Protein AF-A0A958SVD5-F1 (afdb_monomer_lite)

pLDDT: mean 88.57, std 13.84, range [41.12, 97.44]

Radius of gyration: 11.56 Å; chains: 1; bounding box: 30×20×28 Å

Structure (mmCIF, N/CA/C/O backbone):
data_AF-A0A958SVD5-F1
#
_entry.id   AF-A0A958SVD5-F1
#
loop_
_atom_site.group_PDB
_atom_site.id
_atom_site.type_symbol
_atom_site.label_atom_id
_atom_site.label_alt_id
_atom_site.label_comp_id
_atom_site.label_asym_id
_atom_site.label_entity_id
_atom_site.label_seq_id
_atom_site.pdbx_PDB_ins_code
_atom_site.Cartn_x
_atom_site.Cartn_y
_atom_site.Cartn_z
_atom_site.occupancy
_atom_site.B_iso_or_equiv
_atom_site.auth_seq_id
_atom_site.auth_comp_id
_atom_site.auth_asym_id
_atom_site.auth_atom_id
_atom_site.pdbx_PDB_model_num
ATOM 1 N N . SER A 1 1 ? 11.457 -11.179 -4.626 1.00 62.59 1 SER A N 1
ATOM 2 C CA . SER A 1 1 ? 10.091 -10.867 -5.082 1.00 62.59 1 SER A CA 1
ATOM 3 C C . SER A 1 1 ? 9.382 -10.158 -3.949 1.00 62.59 1 SER A C 1
ATOM 5 O O . SER A 1 1 ? 9.487 -10.645 -2.828 1.00 62.59 1 SER A O 1
ATOM 7 N N . PHE A 1 2 ? 8.766 -9.000 -4.188 1.00 69.56 2 PHE A N 1
ATOM 8 C CA . PHE A 1 2 ? 7.959 -8.331 -3.162 1.00 69.56 2 PHE A CA 1
ATOM 9 C C . PHE A 1 2 ? 6.687 -9.165 -2.914 1.00 69.56 2 PHE A C 1
ATOM 11 O O . PHE A 1 2 ? 6.226 -9.821 -3.850 1.00 69.56 2 PHE A O 1
ATOM 18 N N . PRO A 1 3 ? 6.155 -9.233 -1.682 1.00 83.81 3 PRO A N 1
ATOM 19 C CA . PRO A 1 3 ? 5.126 -10.221 -1.347 1.00 83.81 3 PRO A CA 1
ATOM 20 C C . PRO A 1 3 ? 3.745 -9.937 -1.960 1.00 83.81 3 PRO A C 1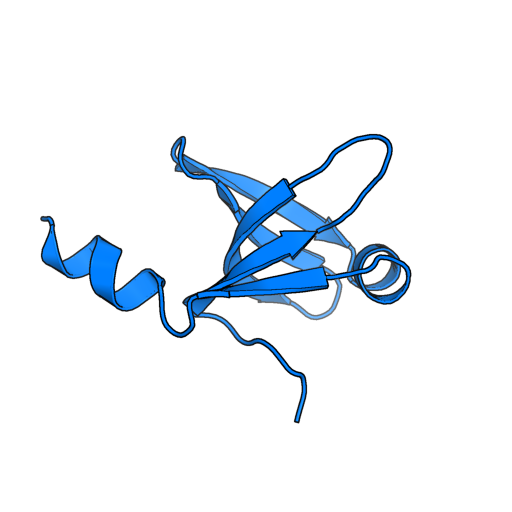
ATOM 22 O O . PRO A 1 3 ? 2.901 -10.827 -1.924 1.00 83.81 3 PRO A O 1
ATOM 25 N N . TYR A 1 4 ? 3.529 -8.746 -2.524 1.00 91.56 4 TYR A N 1
ATOM 26 C CA . TYR A 1 4 ? 2.286 -8.312 -3.165 1.00 91.56 4 TYR A CA 1
ATOM 27 C C . TYR A 1 4 ? 2.564 -7.511 -4.446 1.00 91.56 4 TYR A C 1
ATOM 29 O O . TYR A 1 4 ? 3.643 -6.927 -4.603 1.00 91.56 4 TYR A O 1
ATOM 37 N N . LYS A 1 5 ? 1.589 -7.492 -5.358 1.00 93.88 5 LYS A N 1
ATOM 38 C CA . LYS A 1 5 ? 1.634 -6.844 -6.680 1.00 93.88 5 LYS A CA 1
ATOM 39 C C . LYS A 1 5 ? 0.311 -6.133 -6.999 1.00 93.88 5 LYS A C 1
ATOM 41 O O . LYS A 1 5 ? -0.663 -6.255 -6.263 1.00 93.88 5 LYS A O 1
ATOM 46 N N . VAL A 1 6 ? 0.279 -5.407 -8.118 1.00 95.38 6 VAL A N 1
ATOM 47 C CA . VAL A 1 6 ? -0.977 -4.905 -8.706 1.00 95.38 6 VAL A CA 1
ATOM 48 C C . VAL A 1 6 ? -1.958 -6.066 -8.871 1.00 95.38 6 VAL A C 1
ATOM 50 O O . VAL A 1 6 ? -1.560 -7.133 -9.340 1.00 95.38 6 VAL A O 1
ATOM 53 N N . GLY A 1 7 ? -3.210 -5.854 -8.474 1.00 95.75 7 GLY A N 1
ATOM 54 C CA . GLY A 1 7 ? -4.241 -6.889 -8.444 1.00 95.75 7 GLY A CA 1
ATOM 55 C C . GLY A 1 7 ? -4.537 -7.441 -7.055 1.00 95.75 7 GLY A C 1
ATOM 56 O O . GLY A 1 7 ? -5.664 -7.854 -6.812 1.00 95.75 7 GLY A O 1
ATOM 57 N N . ASP A 1 8 ? -3.575 -7.417 -6.132 1.00 96.38 8 ASP A N 1
ATOM 58 C CA . ASP A 1 8 ? -3.754 -8.010 -4.805 1.00 96.38 8 ASP A CA 1
ATOM 59 C C . ASP A 1 8 ? -4.561 -7.097 -3.868 1.00 96.38 8 ASP A C 1
ATOM 61 O O . ASP A 1 8 ? -4.400 -5.870 -3.874 1.00 96.38 8 ASP A O 1
ATOM 65 N N . LYS A 1 9 ? -5.371 -7.705 -2.990 1.00 96.81 9 LYS A N 1
ATOM 66 C CA . LYS A 1 9 ? -5.989 -7.022 -1.847 1.00 96.81 9 LYS A CA 1
ATOM 67 C C . LYS A 1 9 ? -5.038 -7.073 -0.658 1.00 96.81 9 LYS A C 1
ATOM 69 O O . LYS A 1 9 ? -4.596 -8.145 -0.234 1.00 96.81 9 LYS A O 1
ATOM 74 N N . ILE A 1 10 ? -4.740 -5.914 -0.085 1.00 96.62 10 ILE A N 1
ATOM 75 C CA . ILE A 1 10 ? -3.856 -5.774 1.072 1.00 96.62 10 ILE A CA 1
ATOM 76 C C . ILE A 1 10 ? -4.542 -5.029 2.211 1.00 96.62 10 ILE A C 1
ATOM 78 O O . ILE A 1 10 ? -5.437 -4.213 2.002 1.00 96.62 10 ILE A O 1
ATOM 82 N N . LYS A 1 11 ? -4.053 -5.269 3.427 1.00 96.69 11 LYS A N 1
ATOM 83 C CA . LYS A 1 11 ? -4.389 -4.496 4.618 1.00 96.69 11 LYS A CA 1
ATOM 84 C C . LYS A 1 11 ? -3.140 -3.848 5.198 1.00 96.69 11 LYS A C 1
ATOM 8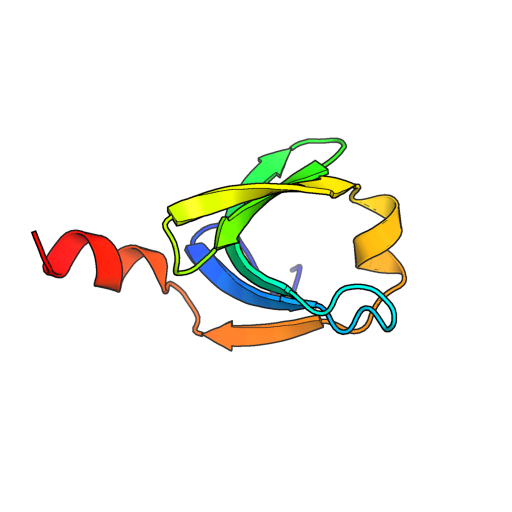6 O O . LYS A 1 11 ? -2.210 -4.545 5.605 1.00 96.69 11 LYS A O 1
ATOM 91 N N . ILE A 1 12 ? -3.129 -2.522 5.243 1.00 96.06 12 ILE A N 1
ATOM 92 C CA . ILE A 1 12 ? -2.066 -1.710 5.833 1.00 96.06 12 ILE A CA 1
ATOM 93 C C . ILE A 1 12 ? -2.451 -1.427 7.283 1.00 96.06 12 ILE A C 1
ATOM 95 O O . ILE A 1 12 ? -3.469 -0.786 7.557 1.00 96.06 12 ILE A O 1
ATOM 99 N N . HIS A 1 13 ? -1.625 -1.892 8.219 1.00 95.62 13 HIS A N 1
ATOM 100 C CA . HIS A 1 13 ? -1.834 -1.682 9.653 1.00 95.62 13 HIS A CA 1
ATOM 101 C C . HIS A 1 13 ? -1.253 -0.335 10.082 1.00 95.62 13 HIS A C 1
ATOM 103 O O . HIS A 1 13 ? -0.261 -0.263 10.812 1.00 95.62 13 HIS A O 1
ATOM 109 N N . ASP A 1 14 ? -1.856 0.746 9.592 1.00 93.12 14 ASP A N 1
ATOM 110 C CA . ASP A 1 14 ? -1.607 2.080 10.126 1.00 93.12 14 ASP A CA 1
ATOM 111 C C . ASP A 1 14 ? -2.483 2.320 11.360 1.00 93.12 14 ASP A C 1
ATOM 113 O O . ASP A 1 14 ? -3.677 2.030 11.357 1.00 93.12 14 ASP A O 1
ATOM 117 N N . LYS A 1 15 ? -1.880 2.841 12.429 1.00 90.19 15 LYS A N 1
ATOM 118 C CA . LYS A 1 15 ? -2.564 3.099 13.697 1.00 90.19 15 LYS A CA 1
ATOM 119 C C . LYS A 1 15 ? -3.623 4.189 13.547 1.00 90.19 15 LYS A C 1
ATOM 121 O O . LYS A 1 15 ? -4.678 4.089 14.166 1.00 90.19 15 LYS A O 1
ATOM 126 N N . ASP A 1 16 ? -3.319 5.213 12.754 1.00 89.31 16 ASP A N 1
ATOM 127 C CA . ASP A 1 16 ? -4.182 6.385 12.611 1.00 89.31 16 ASP A CA 1
ATOM 128 C C . ASP A 1 16 ? -5.227 6.178 11.511 1.00 89.31 16 ASP A C 1
ATOM 130 O O . ASP A 1 16 ? -6.335 6.705 11.592 1.00 89.31 16 ASP A O 1
ATOM 134 N N . PHE A 1 17 ? -4.885 5.387 10.490 1.00 88.06 17 PHE A N 1
ATOM 135 C CA . PHE A 1 17 ? -5.749 5.160 9.339 1.00 88.06 17 PHE A CA 1
ATOM 136 C C . PHE A 1 17 ? -5.555 3.751 8.753 1.00 88.06 17 PHE A C 1
ATOM 138 O O . PHE A 1 17 ? -4.839 3.587 7.762 1.00 88.06 17 PHE A O 1
ATOM 145 N N . PRO A 1 18 ? -6.138 2.708 9.369 1.00 92.94 18 PRO A N 1
ATOM 146 C CA . PRO A 1 18 ? -6.053 1.356 8.834 1.00 92.94 18 PRO A CA 1
ATOM 147 C C . PRO A 1 18 ? -6.760 1.292 7.477 1.00 92.94 18 PRO A C 1
ATOM 149 O O . PRO A 1 18 ? -7.912 1.702 7.351 1.00 92.94 18 PRO A O 1
ATOM 152 N N . ILE A 1 19 ? -6.071 0.760 6.469 1.00 95.00 19 ILE A N 1
ATOM 153 C CA . ILE A 1 19 ? -6.587 0.665 5.098 1.00 95.00 19 ILE A CA 1
ATOM 154 C C . ILE A 1 19 ? -6.682 -0.801 4.712 1.00 95.00 19 ILE A C 1
ATOM 156 O O . ILE A 1 19 ? -5.714 -1.539 4.875 1.00 95.00 19 ILE A O 1
ATOM 160 N N . GLU A 1 20 ? -7.811 -1.199 4.138 1.00 96.94 20 GLU A N 1
ATOM 161 C CA . GLU A 1 20 ? -7.933 -2.430 3.362 1.00 96.94 20 GLU A CA 1
ATOM 162 C C . GLU A 1 20 ? -8.357 -2.057 1.942 1.00 96.94 20 GLU A C 1
ATOM 164 O O . GLU A 1 20 ? -9.356 -1.365 1.751 1.00 96.94 20 GLU A O 1
ATOM 169 N N . ALA A 1 21 ? -7.537 -2.422 0.960 1.00 96.88 21 ALA A N 1
ATOM 170 C CA . ALA A 1 21 ? -7.664 -1.920 -0.400 1.00 96.88 21 ALA A CA 1
ATOM 171 C C . ALA A 1 21 ? -7.002 -2.851 -1.409 1.00 96.88 21 ALA A C 1
ATOM 173 O O . ALA A 1 21 ? -6.111 -3.632 -1.073 1.00 96.88 21 ALA A O 1
ATO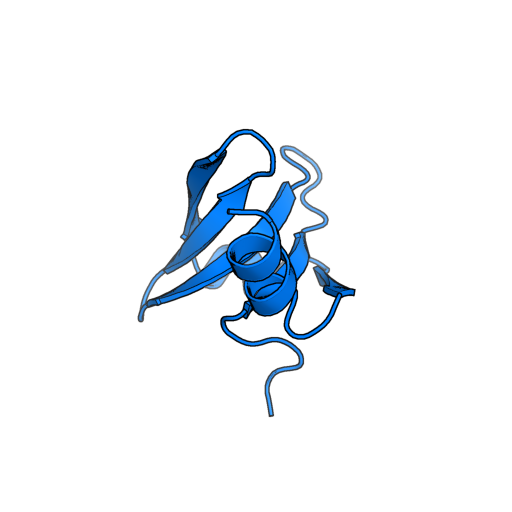M 174 N N . ILE A 1 22 ? -7.395 -2.700 -2.665 1.00 97.44 22 ILE A N 1
ATOM 175 C CA . ILE A 1 22 ? -6.760 -3.362 -3.797 1.00 97.44 22 ILE A CA 1
ATOM 176 C C . ILE A 1 22 ? -5.656 -2.469 -4.357 1.00 97.44 22 ILE A C 1
ATOM 178 O O . ILE A 1 22 ? -5.853 -1.264 -4.523 1.00 97.44 22 ILE A O 1
ATOM 182 N N . ILE A 1 23 ? -4.500 -3.053 -4.670 1.00 96.31 23 ILE A N 1
ATOM 183 C CA . ILE A 1 23 ? -3.418 -2.344 -5.358 1.00 96.31 23 ILE A CA 1
ATOM 184 C C . ILE A 1 23 ? -3.798 -2.198 -6.831 1.00 96.31 23 ILE A C 1
ATOM 186 O O . ILE A 1 23 ? -3.709 -3.150 -7.604 1.00 96.31 23 ILE A O 1
ATOM 190 N N . GLU A 1 24 ? -4.197 -0.993 -7.217 1.00 96.12 24 GLU A N 1
ATOM 191 C CA . GLU A 1 24 ? -4.557 -0.658 -8.595 1.00 96.12 24 GLU A CA 1
ATOM 192 C C . GLU A 1 24 ? -3.316 -0.308 -9.425 1.00 96.12 24 GLU A C 1
ATOM 194 O O . GLU A 1 24 ? -3.232 -0.661 -10.597 1.00 96.12 24 GLU A O 1
ATOM 199 N N . ASP A 1 25 ? -2.321 0.343 -8.811 1.00 95.81 25 ASP A N 1
ATOM 200 C CA . ASP A 1 25 ? -1.067 0.706 -9.476 1.00 95.81 25 ASP A CA 1
ATOM 201 C C . ASP A 1 25 ? 0.088 0.897 -8.481 1.00 95.81 25 ASP A C 1
ATOM 203 O O . ASP A 1 25 ? -0.106 1.289 -7.325 1.00 95.81 25 ASP A O 1
ATOM 207 N N . ILE A 1 26 ? 1.316 0.676 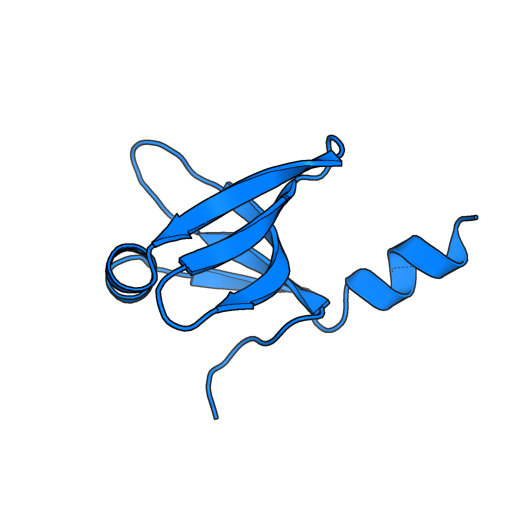-8.954 1.00 93.94 26 ILE A N 1
ATOM 208 C CA . ILE A 1 26 ? 2.559 0.903 -8.212 1.00 93.94 26 ILE A CA 1
ATOM 209 C C . ILE A 1 26 ? 3.393 1.914 -8.997 1.00 93.94 26 ILE A C 1
ATOM 211 O O . ILE A 1 26 ? 4.038 1.591 -9.996 1.00 93.94 26 ILE A O 1
ATOM 215 N N . ARG A 1 27 ? 3.410 3.165 -8.530 1.00 94.19 27 ARG A N 1
ATOM 216 C CA . ARG A 1 27 ? 4.233 4.233 -9.109 1.00 94.19 27 ARG A CA 1
ATOM 217 C C . ARG A 1 27 ? 5.538 4.387 -8.334 1.00 94.19 27 ARG A C 1
ATOM 219 O O . ARG A 1 27 ? 5.689 3.906 -7.212 1.00 94.19 27 ARG A O 1
ATOM 226 N N . ALA A 1 28 ? 6.479 5.134 -8.912 1.00 92.44 28 ALA A N 1
ATOM 227 C CA . ALA A 1 28 ? 7.802 5.356 -8.322 1.00 92.44 28 ALA A CA 1
ATOM 228 C C . ALA A 1 28 ? 7.757 5.924 -6.886 1.00 92.44 28 ALA A C 1
ATOM 230 O O . ALA A 1 28 ? 8.617 5.592 -6.072 1.00 92.44 28 ALA A O 1
ATOM 231 N N . PHE A 1 29 ? 6.743 6.735 -6.556 1.00 93.44 29 PHE A N 1
ATOM 232 C CA . PHE A 1 29 ? 6.661 7.442 -5.269 1.00 93.44 29 PHE A CA 1
ATOM 233 C C . PHE A 1 29 ? 5.409 7.136 -4.439 1.00 93.44 29 PHE A C 1
ATOM 235 O O . PHE A 1 29 ? 5.353 7.514 -3.269 1.00 93.44 29 PHE A O 1
ATOM 242 N N . GLN A 1 30 ? 4.418 6.452 -5.010 1.00 95.62 30 GLN A N 1
ATOM 243 C CA . GLN A 1 30 ? 3.156 6.165 -4.333 1.00 95.62 30 GLN A CA 1
ATOM 244 C C . GLN A 1 30 ? 2.475 4.922 -4.899 1.00 95.62 30 GLN A C 1
ATOM 246 O O . GLN A 1 30 ? 2.629 4.601 -6.080 1.00 95.62 30 GLN A O 1
ATOM 251 N N . LEU A 1 31 ? 1.657 4.293 -4.067 1.00 95.31 31 LEU A N 1
ATOM 252 C CA . LEU A 1 31 ? 0.673 3.307 -4.478 1.00 95.31 31 LEU A CA 1
ATOM 253 C C . LEU A 1 31 ? -0.659 3.977 -4.768 1.00 95.31 31 LEU A C 1
ATOM 255 O O . LEU A 1 31 ? -1.042 4.926 -4.082 1.00 95.31 31 LEU A O 1
ATOM 259 N N . HIS A 1 32 ? -1.367 3.453 -5.759 1.00 97.00 32 HIS A N 1
ATOM 260 C CA . HIS A 1 32 ? -2.775 3.740 -6.004 1.00 97.00 32 HIS A CA 1
ATOM 261 C C . HIS A 1 32 ? -3.589 2.571 -5.466 1.00 97.00 32 HIS A C 1
ATOM 263 O O . HIS A 1 32 ? -3.384 1.427 -5.871 1.00 97.00 32 HIS A O 1
ATOM 269 N N . LEU A 1 33 ? -4.458 2.863 -4.505 1.00 96.62 33 LEU A N 1
ATOM 270 C CA . LEU A 1 33 ? -5.219 1.888 -3.742 1.00 96.62 33 LEU A CA 1
ATOM 271 C C . LEU A 1 33 ? -6.711 2.136 -3.949 1.00 96.62 33 LEU A C 1
ATOM 273 O O . LEU A 1 33 ? -7.191 3.244 -3.700 1.00 96.62 33 LEU A O 1
ATOM 277 N N . ARG A 1 34 ? -7.441 1.107 -4.372 1.00 97.38 34 ARG A N 1
ATOM 278 C CA . ARG A 1 34 ? -8.895 1.155 -4.523 1.00 97.38 34 ARG A CA 1
ATOM 279 C C . ARG A 1 34 ? -9.566 0.609 -3.272 1.00 97.38 34 ARG A C 1
ATOM 281 O O . ARG A 1 34 ? -9.356 -0.551 -2.913 1.00 97.38 34 ARG A O 1
ATOM 288 N N . LEU A 1 35 ? -10.360 1.444 -2.614 1.00 95.81 35 LEU A N 1
ATOM 289 C CA . LEU A 1 35 ? -11.209 1.035 -1.497 1.00 95.81 35 LEU A CA 1
ATOM 290 C C . LEU A 1 35 ? -12.475 0.326 -2.001 1.00 95.81 35 LEU A C 1
ATOM 292 O O . LEU A 1 35 ? -12.889 0.510 -3.145 1.00 95.81 35 LEU A O 1
ATOM 296 N N . GLU A 1 36 ? -13.129 -0.442 -1.128 1.00 92.12 36 GLU A N 1
ATOM 297 C CA . GLU A 1 36 ? -14.380 -1.152 -1.457 1.00 92.12 36 GLU A CA 1
ATOM 298 C C . GLU A 1 36 ? -15.527 -0.208 -1.842 1.00 92.12 36 GLU A C 1
ATOM 300 O O . GLU A 1 36 ? -16.380 -0.562 -2.648 1.00 92.12 36 GLU A O 1
ATOM 305 N N . ASN A 1 37 ? -15.535 1.015 -1.306 1.00 93.44 37 ASN A N 1
ATOM 306 C CA . ASN A 1 37 ? -16.515 2.040 -1.668 1.00 93.44 37 ASN A CA 1
ATOM 307 C C . ASN A 1 37 ? -16.237 2.697 -3.036 1.00 93.44 37 ASN A C 1
ATOM 309 O O . ASN A 1 37 ? -16.974 3.593 -3.441 1.00 93.44 37 ASN A O 1
ATOM 313 N N . GLY A 1 38 ? -15.180 2.274 -3.734 1.00 93.06 38 GLY A N 1
ATOM 314 C CA . GLY A 1 38 ? -14.774 2.810 -5.026 1.00 93.06 38 GLY A CA 1
ATOM 315 C C . GLY A 1 38 ? -13.833 4.011 -4.949 1.00 93.06 38 GLY A C 1
ATOM 316 O O . GLY A 1 38 ? -13.381 4.463 -6.000 1.00 93.06 38 GLY A O 1
ATOM 317 N N . ASP A 1 39 ? -13.475 4.515 -3.767 1.00 95.75 39 ASP A N 1
ATOM 318 C CA . ASP A 1 39 ? -12.557 5.652 -3.649 1.00 95.75 39 ASP A CA 1
ATOM 319 C C . ASP A 1 39 ? -11.120 5.273 -4.030 1.00 95.75 39 ASP A C 1
ATOM 321 O O . ASP A 1 39 ? -10.632 4.180 -3.725 1.00 95.75 39 ASP A O 1
ATOM 325 N N . LEU A 1 40 ? -10.425 6.216 -4.674 1.00 96.69 40 LEU A N 1
ATOM 326 C CA . LEU A 1 40 ? -8.997 6.115 -4.962 1.00 96.69 40 LEU A CA 1
ATOM 327 C C . LEU A 1 40 ? -8.191 6.797 -3.856 1.00 96.69 40 LEU A C 1
ATOM 329 O O . LEU A 1 40 ? -8.264 8.014 -3.686 1.00 96.69 40 LEU A O 1
ATOM 333 N N . VAL A 1 41 ? -7.361 6.026 -3.162 1.00 95.62 41 VAL A N 1
ATOM 334 C CA . VAL A 1 41 ? -6.410 6.526 -2.167 1.00 95.62 41 VAL A CA 1
ATOM 335 C C . VAL A 1 41 ? -4.993 6.398 -2.707 1.00 95.62 41 VAL A C 1
ATOM 337 O O . VAL A 1 41 ? -4.598 5.360 -3.232 1.00 95.62 41 VAL A O 1
ATOM 340 N N . THR A 1 42 ? -4.193 7.450 -2.549 1.00 96.06 42 THR A N 1
ATOM 341 C CA . THR A 1 42 ? -2.762 7.405 -2.856 1.00 96.06 42 THR A CA 1
ATOM 342 C C . THR A 1 42 ? -1.946 7.279 -1.581 1.00 96.06 42 THR A C 1
ATOM 344 O O . THR A 1 42 ? -2.112 8.092 -0.671 1.00 96.06 42 THR A O 1
ATOM 347 N N . TYR A 1 43 ? -1.038 6.306 -1.518 1.00 94.81 43 TYR A N 1
ATOM 348 C CA . TYR A 1 43 ? -0.227 6.055 -0.326 1.00 94.81 43 TYR A CA 1
ATOM 349 C C . TYR A 1 43 ? 1.274 6.147 -0.651 1.00 94.81 43 TYR A C 1
ATOM 351 O O . TYR A 1 43 ? 1.754 5.380 -1.486 1.00 94.81 43 TYR A O 1
ATOM 359 N N . PRO A 1 44 ? 2.045 7.060 -0.032 1.00 95.06 44 PRO A N 1
ATOM 360 C CA . PRO A 1 44 ? 3.481 7.189 -0.281 1.00 95.06 44 PRO A CA 1
ATOM 361 C C . PRO A 1 44 ? 4.265 5.901 0.012 1.00 95.06 44 PRO A C 1
ATOM 363 O O . PRO A 1 44 ? 4.101 5.282 1.067 1.00 95.06 44 PRO A O 1
ATOM 366 N N . ASN A 1 45 ? 5.180 5.525 -0.887 1.00 89.62 45 ASN A N 1
ATOM 367 C CA . ASN A 1 45 ? 5.934 4.266 -0.775 1.00 89.62 45 ASN A CA 1
ATOM 368 C C . ASN A 1 45 ? 6.762 4.187 0.521 1.00 89.62 45 ASN A C 1
ATOM 370 O O . ASN A 1 45 ? 6.855 3.131 1.144 1.00 89.62 45 ASN A O 1
ATOM 374 N N . ASN A 1 46 ? 7.344 5.309 0.959 1.00 90.88 46 ASN A N 1
ATOM 375 C CA . ASN A 1 46 ? 8.160 5.370 2.174 1.00 90.88 46 ASN A CA 1
ATOM 376 C C . ASN A 1 46 ? 7.361 5.062 3.448 1.00 90.88 46 ASN A C 1
ATOM 378 O O . ASN A 1 46 ? 7.934 4.524 4.394 1.00 90.88 46 ASN A O 1
ATOM 382 N N . LEU A 1 47 ? 6.070 5.402 3.486 1.00 91.25 47 LEU A N 1
ATOM 383 C CA . LEU A 1 47 ? 5.208 5.106 4.625 1.00 91.25 47 LEU A CA 1
ATOM 384 C C . LEU A 1 47 ? 4.869 3.618 4.664 1.00 91.25 47 LEU A C 1
ATOM 386 O O . LEU A 1 47 ? 4.966 3.007 5.721 1.00 91.25 47 LEU A O 1
ATOM 390 N N . ILE A 1 48 ? 4.560 3.008 3.516 1.00 89.25 48 ILE A N 1
ATOM 391 C CA . ILE A 1 48 ? 4.149 1.599 3.473 1.00 89.25 48 ILE A CA 1
ATOM 392 C C . ILE A 1 48 ? 5.262 0.654 3.927 1.00 89.25 48 ILE A C 1
ATOM 394 O O . ILE A 1 48 ? 5.006 -0.315 4.634 1.00 89.25 48 ILE A O 1
ATOM 398 N N . LEU A 1 49 ? 6.514 0.979 3.591 1.00 86.56 49 LEU A N 1
ATOM 399 C CA . LEU A 1 49 ? 7.688 0.195 3.980 1.00 86.56 49 LEU A CA 1
ATOM 400 C C . LEU A 1 49 ? 7.939 0.197 5.495 1.00 86.56 49 LEU A C 1
ATOM 402 O O . LEU A 1 49 ? 8.680 -0.646 5.993 1.00 86.56 49 LEU A O 1
ATOM 406 N N . GLN A 1 50 ? 7.338 1.140 6.223 1.00 91.00 50 GLN A N 1
ATOM 407 C CA . GLN A 1 50 ? 7.465 1.281 7.674 1.00 91.00 50 GLN A CA 1
ATOM 408 C C . GLN A 1 50 ? 6.259 0.711 8.435 1.00 91.00 50 GLN A C 1
ATOM 410 O O . GLN A 1 50 ? 6.231 0.771 9.665 1.00 91.00 50 GLN A O 1
ATOM 415 N N . LYS A 1 51 ? 5.252 0.180 7.732 1.00 92.81 51 LYS A N 1
ATOM 416 C CA . LYS A 1 51 ? 4.019 -0.342 8.330 1.00 92.81 51 LYS A CA 1
ATOM 417 C C . LYS A 1 51 ? 3.915 -1.849 8.079 1.00 92.81 51 LYS A C 1
ATOM 419 O O . LYS A 1 51 ? 4.292 -2.316 7.004 1.00 92.81 51 LYS A O 1
ATOM 424 N N . PRO A 1 52 ? 3.388 -2.639 9.030 1.00 94.25 52 PRO A N 1
ATOM 425 C CA . PRO A 1 52 ? 3.017 -4.017 8.743 1.00 94.25 52 PRO A CA 1
ATOM 426 C C . PRO A 1 52 ? 1.932 -4.051 7.661 1.00 94.25 52 PRO A C 1
ATOM 428 O O . PRO A 1 52 ? 0.975 -3.274 7.708 1.00 94.25 52 PRO A O 1
ATOM 431 N N . VAL A 1 53 ? 2.062 -4.978 6.713 1.00 94.81 53 VAL A N 1
ATOM 432 C CA . VAL A 1 53 ? 1.086 -5.193 5.639 1.00 94.81 53 VAL A CA 1
ATOM 433 C C . VAL A 1 53 ? 0.692 -6.664 5.616 1.00 94.81 53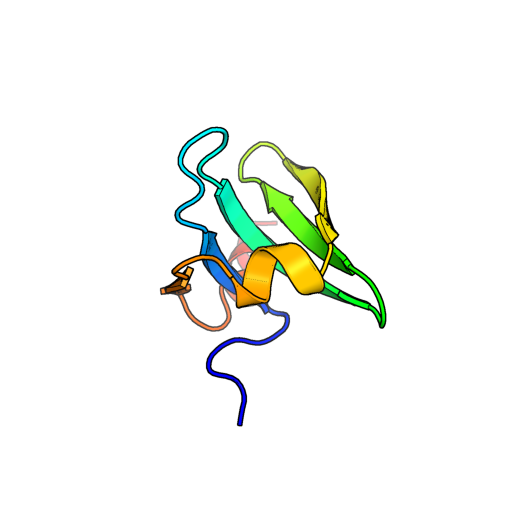 VAL A C 1
ATOM 435 O O . VAL A 1 53 ? 1.552 -7.544 5.607 1.00 94.81 53 VAL A O 1
ATOM 438 N N . THR A 1 54 ? -0.609 -6.930 5.594 1.00 96.00 54 THR A N 1
ATOM 439 C CA . THR A 1 54 ? -1.161 -8.265 5.356 1.00 96.00 54 THR A CA 1
ATOM 440 C C . THR A 1 54 ? -1.579 -8.370 3.896 1.00 96.00 54 THR A C 1
ATOM 442 O O . THR A 1 54 ? -2.325 -7.523 3.412 1.00 96.00 54 THR A O 1
ATOM 445 N N . LEU A 1 55 ? -1.127 -9.416 3.203 1.00 95.88 55 LEU A N 1
ATOM 446 C CA . LEU A 1 55 ? -1.738 -9.849 1.948 1.00 95.88 55 LEU A CA 1
ATOM 447 C C . LEU A 1 55 ? -3.047 -10.561 2.300 1.00 95.88 55 LEU A C 1
ATOM 449 O O . LEU A 1 55 ? -3.009 -11.603 2.953 1.00 95.88 55 LEU A O 1
ATOM 453 N N . VAL A 1 56 ? -4.177 -9.961 1.937 1.00 96.31 56 VAL A N 1
ATOM 454 C CA . VAL A 1 56 ? -5.515 -10.488 2.242 1.00 96.31 56 VAL A CA 1
ATOM 455 C C . VAL A 1 56 ? -5.924 -11.494 1.175 1.00 96.31 56 VAL A C 1
ATOM 457 O O . VAL A 1 56 ? -6.346 -12.598 1.504 1.00 96.31 56 VAL A O 1
ATOM 460 N N . GLU A 1 57 ? -5.730 -11.134 -0.093 1.00 95.25 57 GLU A N 1
ATOM 461 C CA . GLU A 1 57 ? -6.144 -11.935 -1.240 1.00 95.25 57 GLU A CA 1
ATOM 462 C C . GLU A 1 57 ? -5.226 -11.669 -2.433 1.00 95.25 57 GLU A C 1
ATOM 464 O O . GLU A 1 57 ? -4.838 -10.525 -2.688 1.00 95.25 57 GLU A O 1
ATOM 469 N N . LYS A 1 58 ? -4.852 -12.735 -3.144 1.00 94.25 58 LYS A N 1
ATOM 470 C CA . LYS A 1 58 ? -4.077 -12.626 -4.381 1.00 94.25 58 LYS A CA 1
ATOM 471 C C . LYS A 1 58 ? -5.010 -12.442 -5.562 1.00 94.25 58 LYS A C 1
ATOM 473 O O . LYS A 1 58 ? -6.033 -13.108 -5.606 1.00 94.25 58 LYS A O 1
ATOM 478 N N . ASP A 1 59 ? -4.606 -11.605 -6.513 1.00 91.44 59 ASP A N 1
ATOM 479 C CA . ASP A 1 59 ? -5.307 -11.436 -7.794 1.00 91.44 59 ASP A CA 1
ATOM 480 C C . ASP A 1 59 ? -6.794 -11.008 -7.653 1.00 91.44 59 ASP A C 1
ATOM 482 O O . ASP A 1 59 ? -7.606 -11.228 -8.545 1.00 91.44 59 ASP A O 1
ATOM 486 N N . ALA A 1 60 ? -7.139 -10.306 -6.566 1.00 89.00 60 ALA A N 1
ATOM 487 C CA . ALA A 1 60 ? -8.493 -9.840 -6.228 1.00 89.00 60 ALA A CA 1
ATOM 488 C C . ALA A 1 60 ? -9.166 -8.938 -7.291 1.00 89.00 60 ALA A C 1
ATOM 490 O O . AL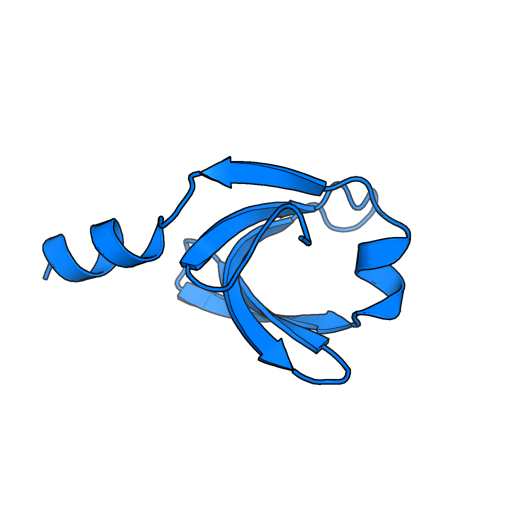A A 1 60 ? -10.385 -8.777 -7.293 1.00 89.00 60 ALA A O 1
ATOM 491 N N . ILE A 1 61 ? -8.399 -8.321 -8.202 1.00 76.25 61 ILE A N 1
ATOM 492 C CA . ILE A 1 61 ? -8.959 -7.551 -9.333 1.00 76.25 61 ILE A CA 1
ATOM 493 C C . ILE A 1 61 ? -9.700 -8.444 -10.335 1.00 76.25 61 ILE A C 1
ATOM 495 O O . ILE A 1 61 ? -10.653 -7.970 -10.961 1.00 76.25 61 ILE A O 1
ATOM 499 N N . GLU A 1 62 ? -9.294 -9.706 -10.501 1.00 64.38 62 GLU A N 1
ATOM 500 C CA . GLU A 1 62 ? -9.936 -10.606 -11.466 1.00 64.38 62 GLU A CA 1
ATOM 501 C C . GLU A 1 62 ? -11.397 -10.890 -11.078 1.00 64.38 62 GLU A C 1
ATOM 503 O O . GLU A 1 62 ? -12.253 -10.965 -11.959 1.00 64.38 62 GLU A O 1
ATOM 508 N N . ASP A 1 63 ? -11.727 -10.883 -9.784 1.00 55.62 63 ASP A N 1
ATOM 509 C CA . ASP A 1 63 ? -13.094 -11.111 -9.304 1.00 55.62 63 ASP A CA 1
ATOM 510 C C . ASP A 1 63 ? -14.038 -9.912 -9.512 1.00 55.62 63 ASP A C 1
ATOM 512 O O . ASP A 1 63 ? -15.248 -10.093 -9.670 1.00 55.62 63 ASP A O 1
ATOM 516 N N . ILE A 1 64 ? -13.513 -8.681 -9.588 1.00 55.56 64 ILE A N 1
ATOM 517 C CA . ILE A 1 64 ? -14.332 -7.467 -9.777 1.00 55.56 64 ILE A CA 1
ATOM 518 C C . ILE A 1 64 ? -14.839 -7.348 -11.221 1.00 55.56 64 ILE A C 1
ATOM 520 O O . ILE A 1 64 ? -15.950 -6.873 -11.449 1.00 55.56 64 ILE A O 1
ATOM 524 N N . HIS A 1 65 ? -14.060 -7.800 -12.210 1.00 54.38 65 HIS A N 1
ATOM 525 C CA . HIS A 1 65 ? -14.479 -7.768 -13.619 1.00 54.38 65 HIS A CA 1
ATOM 526 C C . HIS A 1 65 ? -15.465 -8.883 -13.995 1.00 54.38 65 HIS A C 1
ATOM 528 O O . HIS A 1 65 ? -16.128 -8.774 -15.022 1.00 54.38 65 HIS A O 1
ATOM 534 N N . VAL A 1 66 ? -15.596 -9.933 -13.179 1.00 48.34 66 VAL A N 1
ATOM 535 C CA . VAL A 1 66 ? -16.538 -11.041 -13.428 1.00 48.34 66 VAL A CA 1
ATOM 536 C C . VAL A 1 66 ? -17.968 -10.699 -12.971 1.00 48.34 66 VAL A C 1
ATOM 538 O O . VAL A 1 66 ? -18.915 -11.396 -13.327 1.00 48.34 66 VAL A O 1
ATOM 541 N N . GLN A 1 67 ? -18.158 -9.609 -12.220 1.00 41.12 67 GLN A N 1
ATOM 542 C CA . GLN A 1 67 ? -19.460 -9.201 -11.672 1.00 41.12 67 GLN A CA 1
ATOM 543 C C . GLN A 1 67 ? -20.178 -8.091 -12.470 1.00 41.12 67 GLN A C 1
ATOM 545 O O . GLN A 1 67 ? -21.182 -7.564 -11.986 1.00 41.12 67 GLN A O 1
ATOM 550 N N . LEU A 1 68 ? -19.703 -7.754 -13.679 1.00 45.53 68 LEU A N 1
ATOM 551 C CA . LEU A 1 68 ? -20.351 -6.812 -14.608 1.00 45.53 68 LEU A CA 1
ATOM 552 C C . LEU A 1 68 ? -20.955 -7.515 -15.830 1.00 45.53 68 LEU A C 1
ATOM 554 O O . LEU A 1 68 ? -20.263 -8.367 -16.430 1.00 45.53 68 LEU A O 1
#

Foldseek 3Di:
DPPADQQFWKWWPDPVDTDTFGFNDDDPFWTWTAHPVRDTDTGGPVVSVVTDMDGPGHNNVVVVVVVD

Sequence (68 aa):
SFPYKVGDKIKIHDKDFPIEAIIEDIRAFQLHLRLENGDLVTYPNNLILQKPVTLVEKDAIEDIHVQL

Secondary structure (DSSP, 8-state):
--S--TT-EEEE--SSS-EEEEEEEE-SSEEEEE-TTS-EEEEEHHHHTTS-EEEEESSTHHHHHTT-